Protein AF-A0A958MR58-F1 (afdb_monomer_lite)

Structure (mmCIF, N/CA/C/O backbone):
data_AF-A0A958MR58-F1
#
_entry.id   AF-A0A958MR58-F1
#
loop_
_atom_site.group_PDB
_atom_site.id
_atom_site.type_symbol
_atom_site.label_atom_id
_atom_site.label_alt_id
_atom_site.label_comp_id
_atom_site.label_asym_id
_atom_site.label_entity_id
_atom_site.label_seq_id
_atom_site.pdbx_PDB_ins_code
_atom_site.Cartn_x
_atom_site.Cartn_y
_atom_site.Cartn_z
_atom_site.occupancy
_atom_site.B_iso_or_equiv
_atom_site.auth_seq_id
_atom_site.auth_comp_id
_atom_site.auth_asym_id
_atom_site.auth_atom_id
_atom_site.pdbx_PDB_model_num
ATOM 1 N N . LEU A 1 1 ? 13.802 -18.047 0.189 1.00 39.25 1 LEU A N 1
ATOM 2 C CA . LEU A 1 1 ? 14.130 -18.225 -1.242 1.00 39.25 1 LEU A CA 1
ATOM 3 C C . LEU A 1 1 ? 13.463 -17.085 -2.000 1.00 39.25 1 LEU A C 1
ATOM 5 O O . LEU A 1 1 ? 12.249 -16.976 -1.945 1.00 39.25 1 LEU A O 1
ATOM 9 N N . LEU A 1 2 ? 14.264 -16.169 -2.549 1.00 47.69 2 LEU A N 1
ATOM 10 C CA . LEU A 1 2 ? 13.873 -14.839 -3.054 1.00 47.69 2 LEU A CA 1
ATOM 11 C C . LEU A 1 2 ? 13.863 -14.792 -4.596 1.00 47.69 2 LEU A C 1
ATOM 13 O O . LEU A 1 2 ? 14.308 -13.812 -5.177 1.00 47.69 2 LEU A O 1
ATOM 17 N N . ALA A 1 3 ? 13.457 -15.868 -5.277 1.00 45.81 3 ALA A N 1
ATOM 18 C CA . ALA A 1 3 ? 13.687 -15.947 -6.726 1.00 45.81 3 ALA A CA 1
ATOM 19 C C . ALA A 1 3 ? 12.563 -16.558 -7.575 1.00 45.81 3 ALA A C 1
ATOM 21 O O . ALA A 1 3 ? 12.649 -16.470 -8.793 1.00 45.81 3 ALA A O 1
ATOM 22 N N . ASP A 1 4 ? 11.507 -17.131 -6.993 1.00 48.41 4 ASP A N 1
ATOM 23 C CA . ASP A 1 4 ? 10.506 -17.858 -7.798 1.00 48.41 4 ASP A CA 1
ATOM 24 C C . ASP A 1 4 ? 9.284 -17.020 -8.217 1.00 48.41 4 ASP A C 1
ATOM 26 O O . ASP A 1 4 ? 8.471 -17.471 -9.020 1.00 48.41 4 ASP A O 1
ATOM 30 N N . GLY A 1 5 ? 9.134 -15.796 -7.696 1.00 53.50 5 GLY A N 1
ATOM 31 C CA . GLY A 1 5 ? 7.933 -14.972 -7.916 1.00 53.50 5 GLY A CA 1
ATOM 32 C C . GLY A 1 5 ? 8.137 -13.696 -8.733 1.00 53.50 5 GLY A C 1
ATOM 33 O O . GLY A 1 5 ? 7.160 -13.094 -9.185 1.00 53.50 5 GLY A O 1
ATOM 34 N N . GLU A 1 6 ? 9.379 -13.252 -8.930 1.00 59.28 6 GLU A N 1
ATOM 35 C CA . GLU A 1 6 ? 9.634 -11.986 -9.613 1.00 59.28 6 GLU A CA 1
ATOM 36 C C . GLU A 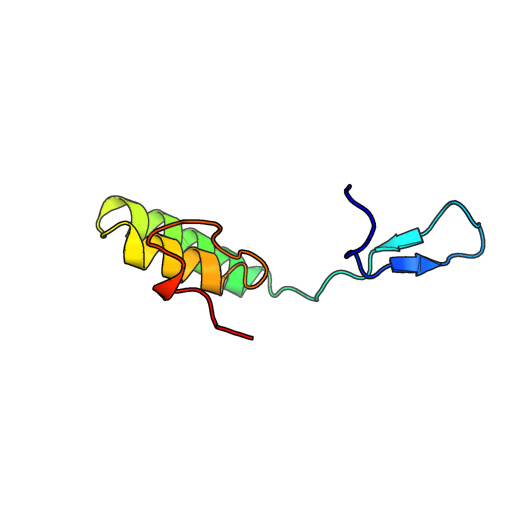1 6 ? 9.560 -12.177 -11.128 1.00 59.28 6 GLU A C 1
ATOM 38 O O . GLU A 1 6 ? 10.317 -12.934 -11.731 1.00 59.28 6 GLU A O 1
ATOM 43 N N . LYS A 1 7 ? 8.631 -11.466 -11.773 1.00 68.12 7 LYS A N 1
ATOM 44 C CA . LYS A 1 7 ? 8.545 -11.435 -13.235 1.00 68.12 7 LYS A CA 1
ATOM 45 C C . LYS A 1 7 ? 9.807 -10.760 -13.764 1.00 68.12 7 LYS A C 1
ATOM 47 O O . LYS A 1 7 ? 9.917 -9.540 -13.706 1.00 68.12 7 LYS A O 1
ATOM 52 N N . THR A 1 8 ? 10.749 -11.523 -14.298 1.00 79.44 8 THR A N 1
ATOM 53 C CA . THR A 1 8 ? 11.964 -10.996 -14.929 1.00 79.44 8 THR A CA 1
ATOM 54 C C . THR A 1 8 ? 11.959 -11.276 -16.431 1.00 79.44 8 THR A C 1
ATOM 56 O O . THR A 1 8 ? 11.258 -12.162 -16.924 1.00 79.44 8 THR A O 1
ATOM 59 N N . ARG A 1 9 ? 12.698 -10.471 -17.200 1.00 81.69 9 ARG A N 1
ATOM 60 C CA . ARG A 1 9 ? 12.946 -10.697 -18.628 1.00 81.69 9 ARG A CA 1
ATOM 61 C C . ARG A 1 9 ? 14.447 -10.892 -18.848 1.00 81.69 9 ARG A C 1
ATOM 63 O O . ARG A 1 9 ? 15.216 -10.069 -18.344 1.00 81.69 9 ARG A O 1
ATOM 70 N N . PRO A 1 10 ? 14.874 -11.920 -19.599 1.00 82.94 10 PRO A N 1
ATOM 71 C CA . PRO A 1 10 ? 16.287 -12.110 -19.898 1.00 82.94 10 PRO A CA 1
ATOM 72 C C . PRO A 1 10 ? 16.835 -10.947 -20.733 1.00 82.94 10 PRO A C 1
ATOM 74 O O . PRO A 1 10 ? 16.102 -10.293 -21.485 1.00 82.94 10 PRO A O 1
ATOM 77 N N . THR A 1 11 ? 18.131 -10.689 -20.590 1.00 86.00 11 THR A N 1
ATOM 78 C CA . THR A 1 11 ? 18.896 -9.837 -21.509 1.00 86.00 11 THR A CA 1
ATOM 79 C C . THR A 1 11 ? 19.766 -10.705 -22.419 1.00 86.00 11 THR A C 1
ATOM 81 O O . THR A 1 11 ? 19.686 -11.930 -22.381 1.00 86.00 11 THR A O 1
ATOM 84 N N . TYR A 1 12 ? 20.626 -10.078 -23.222 1.00 88.81 12 TYR A N 1
ATOM 85 C CA . TYR A 1 12 ? 21.639 -10.781 -24.012 1.00 88.81 12 TYR A CA 1
ATOM 86 C C . TYR A 1 12 ? 22.665 -11.542 -23.153 1.00 88.81 12 TYR A C 1
ATOM 88 O O . TYR A 1 12 ? 23.380 -12.388 -23.680 1.00 88.81 12 TYR A O 1
ATOM 96 N N . HIS A 1 13 ? 22.763 -11.243 -21.851 1.00 86.19 13 HIS A N 1
ATOM 97 C CA . HIS A 1 13 ? 23.678 -11.914 -20.935 1.00 86.19 13 HIS A CA 1
ATOM 98 C C . HIS A 1 13 ? 22.914 -12.747 -19.899 1.00 86.19 13 HIS A C 1
ATOM 100 O O . HIS A 1 13 ? 22.046 -12.233 -19.198 1.00 86.19 13 HIS A O 1
ATOM 106 N N . GLU A 1 14 ? 23.286 -14.021 -19.758 1.00 79.94 14 GLU A N 1
ATOM 107 C CA . GLU A 1 14 ? 22.573 -15.027 -18.949 1.00 79.94 14 GLU A CA 1
ATOM 108 C C . GLU A 1 14 ? 22.468 -14.687 -17.456 1.00 79.94 14 GLU A C 1
ATOM 110 O O . GLU A 1 14 ? 21.563 -15.154 -16.773 1.00 79.94 14 GLU A O 1
ATOM 115 N N . LYS A 1 15 ? 23.377 -13.853 -16.941 1.00 82.69 15 LYS A N 1
ATOM 116 C CA . LYS A 1 15 ? 23.387 -13.432 -15.532 1.00 82.69 15 LYS A CA 1
ATOM 117 C C . LYS A 1 15 ? 22.690 -12.096 -15.283 1.00 82.69 15 LYS A C 1
ATOM 119 O O . LYS A 1 15 ? 22.575 -11.683 -14.134 1.00 82.69 15 LYS A O 1
ATOM 124 N N . ILE A 1 16 ? 22.254 -11.404 -16.337 1.00 83.31 16 ILE A N 1
ATOM 125 C CA . ILE A 1 16 ? 21.615 -10.092 -16.232 1.00 83.31 16 ILE A CA 1
ATOM 126 C C . ILE A 1 16 ? 20.157 -10.235 -16.654 1.00 83.31 16 ILE A C 1
ATOM 128 O O . ILE A 1 16 ? 19.840 -10.541 -17.806 1.00 83.31 16 ILE A O 1
ATOM 132 N N . MET A 1 17 ? 19.260 -9.973 -15.711 1.00 86.19 17 MET A N 1
ATOM 133 C CA . MET A 1 17 ? 17.818 -9.996 -15.921 1.00 86.19 17 MET A CA 1
ATOM 134 C C . MET A 1 17 ? 17.235 -8.608 -15.658 1.00 86.19 17 MET A C 1
ATOM 136 O O . MET A 1 17 ? 17.689 -7.893 -14.767 1.00 86.19 17 MET A O 1
ATOM 140 N N . ILE A 1 18 ? 16.217 -8.222 -16.424 1.00 81.06 18 ILE A N 1
ATOM 141 C CA . ILE A 1 18 ? 15.460 -6.985 -16.205 1.00 81.06 18 ILE A CA 1
ATOM 142 C C . ILE A 1 18 ? 14.210 -7.335 -15.402 1.00 81.06 18 ILE A C 1
ATOM 144 O O . ILE A 1 18 ? 13.365 -8.096 -15.877 1.00 81.06 18 ILE A O 1
ATOM 148 N N . ALA A 1 19 ? 14.067 -6.763 -14.208 1.00 81.31 19 ALA A N 1
ATOM 149 C CA . ALA A 1 19 ? 12.854 -6.906 -13.412 1.00 81.31 19 ALA A CA 1
ATOM 150 C C . ALA A 1 19 ? 11.672 -6.209 -14.106 1.00 81.31 19 ALA A C 1
ATOM 152 O O . ALA A 1 19 ? 11.724 -5.021 -14.429 1.00 81.31 19 ALA A O 1
ATOM 153 N N . LYS A 1 20 ? 10.589 -6.950 -14.344 1.00 72.50 20 LYS A N 1
ATOM 154 C CA . LYS A 1 20 ? 9.320 -6.429 -14.852 1.00 72.50 20 LYS A CA 1
ATOM 155 C C . LYS A 1 20 ? 8.423 -6.110 -13.664 1.00 72.50 20 LYS A C 1
ATOM 157 O O . LYS A 1 20 ? 7.614 -6.929 -13.229 1.00 72.50 20 LYS A O 1
ATOM 162 N N . THR A 1 21 ? 8.562 -4.896 -13.155 1.00 73.19 21 THR A N 1
ATOM 163 C CA . THR A 1 21 ? 7.692 -4.371 -12.104 1.00 73.19 21 THR A CA 1
ATOM 164 C C . THR A 1 21 ? 6.342 -3.946 -12.681 1.00 73.19 21 THR A C 1
ATOM 166 O O . THR A 1 21 ? 6.200 -3.639 -13.871 1.00 73.19 21 THR A O 1
ATOM 169 N N . ARG A 1 22 ? 5.304 -3.964 -11.841 1.00 73.19 22 ARG A N 1
ATOM 170 C CA . ARG A 1 22 ? 4.010 -3.376 -12.200 1.00 73.19 22 ARG A CA 1
ATOM 171 C C . ARG A 1 22 ? 4.194 -1.866 -12.377 1.00 73.19 22 ARG A C 1
ATOM 173 O O . ARG A 1 22 ? 4.932 -1.253 -11.609 1.00 73.19 22 ARG A O 1
ATOM 180 N N . LYS A 1 23 ? 3.521 -1.262 -13.362 1.00 74.12 23 LYS A N 1
ATOM 181 C CA . LYS A 1 23 ? 3.410 0.201 -13.395 1.00 74.12 23 LYS A CA 1
ATOM 182 C C . LYS A 1 23 ? 2.6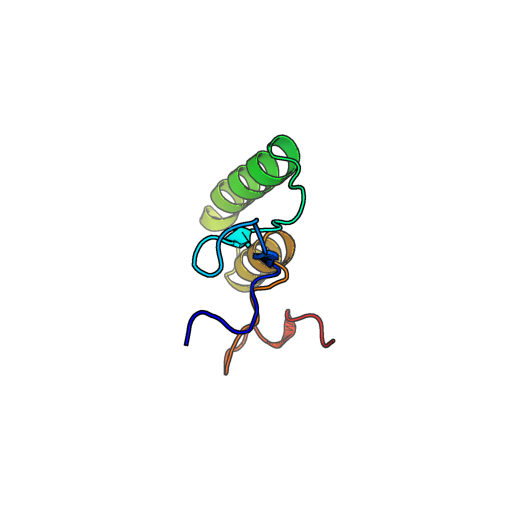07 0.624 -12.172 1.00 74.12 23 LYS A C 1
ATOM 184 O O . LYS A 1 23 ? 1.523 0.096 -11.940 1.00 74.12 23 LYS A O 1
ATOM 189 N N . ILE A 1 24 ? 3.189 1.512 -11.384 1.00 77.25 24 ILE A N 1
ATOM 190 C CA . ILE A 1 24 ? 2.582 2.078 -10.191 1.00 77.25 24 ILE A CA 1
ATOM 191 C C . ILE A 1 24 ? 2.319 3.544 -10.491 1.00 77.25 24 ILE A C 1
ATOM 193 O O . ILE A 1 24 ? 3.200 4.224 -11.017 1.00 77.25 24 ILE A O 1
ATOM 197 N N . ASP A 1 25 ? 1.120 4.005 -10.160 1.00 85.94 25 ASP A N 1
ATOM 198 C CA . ASP A 1 25 ? 0.838 5.428 -10.085 1.00 85.94 25 ASP A CA 1
ATOM 199 C C . ASP A 1 25 ? 1.403 5.959 -8.763 1.00 85.94 25 ASP A C 1
ATOM 201 O O . ASP A 1 25 ? 0.979 5.562 -7.675 1.00 85.94 25 ASP A O 1
ATOM 205 N N . VAL A 1 26 ? 2.456 6.768 -8.869 1.00 84.81 26 VAL A N 1
ATOM 206 C CA . VAL A 1 26 ? 3.202 7.262 -7.709 1.00 84.81 26 VAL A CA 1
ATOM 207 C C . VAL A 1 26 ? 2.358 8.245 -6.905 1.00 84.81 26 VAL A C 1
ATOM 209 O O . VAL A 1 26 ? 2.458 8.242 -5.681 1.00 84.81 26 VAL A O 1
ATOM 212 N N . GLU A 1 27 ? 1.518 9.045 -7.564 1.00 89.06 27 GLU A N 1
ATOM 213 C CA . GLU A 1 27 ? 0.668 10.032 -6.895 1.00 89.06 27 GLU A CA 1
ATOM 214 C C . GLU A 1 27 ? -0.416 9.320 -6.080 1.00 89.06 27 GLU A C 1
ATOM 216 O O . GLU A 1 27 ? -0.498 9.524 -4.869 1.00 89.06 27 GLU A O 1
ATOM 221 N N . ASP A 1 28 ? -1.136 8.377 -6.694 1.00 86.94 28 ASP A N 1
ATOM 222 C CA . ASP A 1 28 ? -2.171 7.577 -6.020 1.00 86.94 28 ASP A CA 1
ATOM 223 C C . ASP A 1 28 ? -1.610 6.755 -4.844 1.00 86.94 28 ASP A C 1
ATOM 225 O O . ASP A 1 28 ? -2.198 6.713 -3.760 1.00 86.94 28 ASP A O 1
ATOM 229 N N . ILE A 1 29 ? -0.439 6.122 -5.004 1.00 86.69 29 ILE A N 1
ATOM 230 C CA . ILE A 1 29 ? 0.185 5.389 -3.891 1.00 86.69 29 ILE A CA 1
ATOM 231 C C . ILE A 1 29 ? 0.667 6.339 -2.793 1.00 86.69 29 ILE A C 1
ATOM 233 O O . ILE A 1 29 ? 0.498 6.024 -1.613 1.00 86.69 29 ILE A O 1
ATOM 237 N N . SER A 1 30 ? 1.248 7.484 -3.147 1.00 88.06 30 SER A N 1
ATOM 238 C CA . SER A 1 30 ? 1.701 8.477 -2.170 1.00 88.06 30 SER A CA 1
ATOM 239 C C . SER A 1 30 ? 0.535 8.997 -1.328 1.00 88.06 30 SER A C 1
ATOM 241 O O . SER A 1 30 ? 0.624 9.014 -0.099 1.00 88.06 30 SER A O 1
ATOM 243 N N . GLU A 1 31 ? -0.597 9.317 -1.961 1.00 89.81 31 GLU A N 1
ATOM 244 C CA . GLU A 1 31 ? -1.817 9.723 -1.258 1.00 89.81 31 GLU A CA 1
ATOM 245 C C . GLU A 1 31 ? -2.341 8.620 -0.338 1.00 89.81 31 GLU A C 1
ATOM 247 O O . GLU A 1 31 ? -2.659 8.875 0.825 1.00 89.81 31 GLU A O 1
ATOM 252 N N . LYS A 1 32 ? -2.381 7.368 -0.805 1.00 86.62 32 LYS A N 1
ATOM 253 C CA . LYS A 1 32 ? -2.801 6.228 0.025 1.00 86.62 32 LYS A CA 1
ATOM 254 C C . LYS A 1 32 ? -1.886 6.011 1.230 1.00 86.62 32 LYS A C 1
ATOM 256 O O . LYS A 1 32 ? -2.384 5.706 2.312 1.00 86.62 32 LYS A O 1
ATOM 261 N N . ILE A 1 33 ? -0.574 6.196 1.077 1.00 87.38 33 ILE A N 1
ATOM 262 C CA . ILE A 1 33 ? 0.392 6.113 2.184 1.00 87.38 33 ILE A CA 1
ATOM 263 C C . ILE A 1 33 ? 0.198 7.278 3.162 1.00 87.38 33 ILE A C 1
ATOM 265 O O . ILE A 1 33 ? 0.184 7.059 4.373 1.00 87.38 33 ILE A O 1
ATOM 269 N N . ALA A 1 34 ? 0.009 8.502 2.667 1.00 88.31 34 ALA A N 1
ATOM 270 C CA . ALA A 1 34 ? -0.268 9.660 3.513 1.00 88.31 34 ALA A CA 1
ATOM 271 C C . ALA A 1 34 ? -1.561 9.461 4.326 1.00 88.31 34 ALA A C 1
ATOM 273 O O . ALA A 1 34 ? -1.570 9.657 5.546 1.00 88.31 34 ALA A O 1
ATOM 274 N N . ASN A 1 35 ? -2.616 8.965 3.675 1.00 86.31 35 ASN A N 1
ATOM 275 C CA . ASN A 1 35 ? -3.876 8.596 4.314 1.00 86.31 35 ASN A CA 1
ATOM 276 C C . ASN A 1 35 ? -3.676 7.497 5.365 1.00 86.31 35 ASN A C 1
ATOM 278 O O . ASN A 1 35 ? -4.174 7.626 6.482 1.00 86.31 35 ASN A O 1
ATOM 282 N N . LEU A 1 36 ? -2.896 6.454 5.062 1.00 85.81 36 LEU A N 1
ATOM 283 C CA . LEU A 1 36 ? -2.560 5.401 6.022 1.00 85.81 36 LEU A CA 1
ATOM 284 C C . LEU A 1 36 ? -1.877 5.972 7.275 1.00 85.81 36 LEU A C 1
ATOM 286 O O . LEU A 1 36 ? -2.276 5.636 8.390 1.00 85.81 36 LEU A O 1
ATOM 290 N N . CYS A 1 37 ? -0.895 6.862 7.113 1.00 84.31 37 CYS A N 1
ATOM 291 C CA . CYS A 1 37 ? -0.207 7.510 8.232 1.00 84.31 37 CYS A CA 1
ATOM 292 C C . CYS A 1 37 ? -1.161 8.341 9.100 1.00 84.31 37 CYS A C 1
ATOM 294 O O . CYS A 1 37 ? -1.073 8.289 10.326 1.00 84.31 37 CYS A O 1
ATOM 296 N N . MET A 1 38 ? -2.097 9.069 8.484 1.00 82.56 38 MET A N 1
ATOM 297 C CA . MET A 1 38 ? -3.100 9.849 9.215 1.00 82.56 38 MET A CA 1
ATOM 298 C C . MET A 1 38 ? -4.099 8.969 9.977 1.00 82.56 38 MET A C 1
ATOM 300 O O . MET A 1 38 ? -4.474 9.285 11.109 1.00 82.56 38 MET A O 1
ATOM 304 N N . VAL A 1 39 ? -4.547 7.878 9.356 1.00 76.94 39 VAL A N 1
ATOM 305 C CA . VAL A 1 39 ? -5.557 6.964 9.906 1.00 76.94 39 VAL A CA 1
ATOM 306 C C . VAL A 1 39 ? -4.971 6.108 11.032 1.00 76.94 39 VAL A C 1
ATOM 308 O O . VAL A 1 39 ? -5.640 5.884 12.042 1.00 76.94 39 VAL A O 1
ATOM 311 N N . ASN A 1 40 ? -3.699 5.709 10.927 1.00 73.56 40 ASN A N 1
ATOM 312 C CA . ASN A 1 40 ? -3.014 4.878 11.922 1.00 73.56 40 ASN A CA 1
ATOM 313 C C . ASN A 1 40 ? -3.013 5.487 13.338 1.00 73.56 40 ASN A C 1
ATOM 315 O O . ASN A 1 40 ? -2.996 4.759 14.324 1.00 73.56 40 ASN A O 1
ATOM 319 N N . SER A 1 41 ? -3.076 6.815 13.467 1.00 70.00 41 SER A N 1
ATOM 320 C CA . SER A 1 41 ? -3.125 7.475 14.778 1.00 70.00 41 SER A CA 1
ATOM 321 C C . SER A 1 41 ? -4.502 7.450 15.455 1.00 70.00 41 SER A C 1
ATOM 323 O O . SER A 1 41 ? -4.586 7.782 16.635 1.00 70.00 41 SER A O 1
ATOM 325 N N . LYS A 1 42 ? -5.586 7.117 14.739 1.00 66.69 42 LYS A N 1
ATOM 326 C CA . LYS A 1 42 ? -6.969 7.280 15.234 1.00 66.69 42 LYS A CA 1
ATOM 327 C C . LYS A 1 42 ? -7.817 6.008 15.196 1.00 66.69 42 LYS A C 1
ATOM 329 O O . LYS A 1 42 ? -8.911 6.004 15.754 1.00 66.69 42 LYS A O 1
ATOM 334 N N . VAL A 1 43 ? -7.352 4.955 14.528 1.00 70.56 43 VAL A N 1
ATOM 335 C CA . VAL A 1 43 ? -8.216 3.865 14.062 1.00 70.56 43 VAL A CA 1
ATOM 336 C C . VAL A 1 43 ? -7.756 2.486 14.545 1.00 70.56 43 VAL A C 1
ATOM 338 O O . VAL A 1 43 ? -6.606 2.270 14.915 1.00 70.56 43 VAL A O 1
ATOM 341 N N . GLN A 1 44 ? -8.697 1.538 14.568 1.00 78.50 44 GLN A N 1
ATOM 342 C CA . GLN A 1 44 ? -8.473 0.137 14.911 1.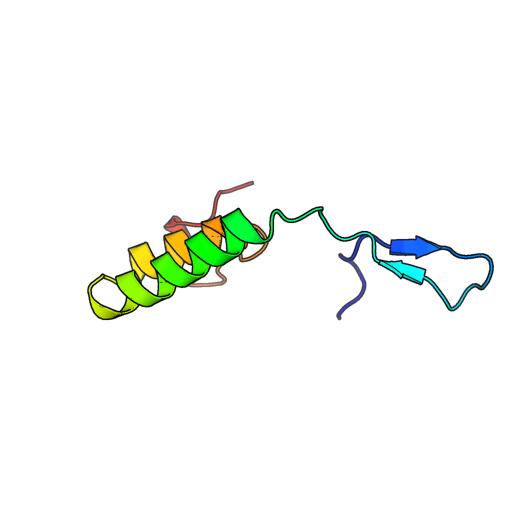00 78.50 44 GLN A CA 1
ATOM 343 C C . GLN A 1 44 ? -7.493 -0.548 13.942 1.00 78.50 44 GLN A C 1
ATOM 345 O O . GLN A 1 44 ? -7.554 -0.371 12.727 1.00 78.50 44 GLN A O 1
ATOM 350 N N . ASN A 1 45 ? -6.658 -1.440 14.480 1.00 81.88 45 ASN A N 1
ATOM 351 C CA . ASN A 1 45 ? -5.650 -2.194 13.721 1.00 81.88 45 ASN A CA 1
ATOM 352 C C . ASN A 1 45 ? -6.209 -2.947 12.493 1.00 81.88 45 ASN A C 1
ATOM 354 O O . ASN A 1 45 ? -5.479 -3.190 11.540 1.00 81.88 45 ASN A O 1
ATOM 358 N N . LEU A 1 46 ? -7.490 -3.336 12.508 1.00 82.31 46 LEU A N 1
ATOM 359 C CA . LEU A 1 46 ? -8.147 -4.005 11.376 1.00 82.31 46 LEU A CA 1
ATOM 360 C C . LEU A 1 46 ? -8.243 -3.103 10.138 1.00 82.31 46 LEU A C 1
ATOM 362 O O . LEU A 1 46 ? -7.900 -3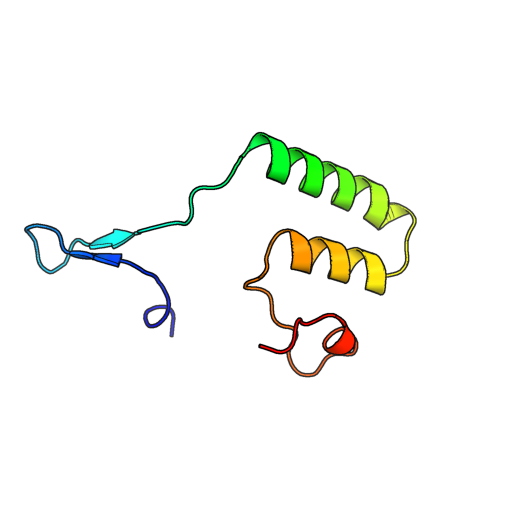.539 9.045 1.00 82.31 46 LEU A O 1
ATOM 366 N N . GLU A 1 47 ? -8.655 -1.847 10.299 1.00 81.25 47 GLU A N 1
ATOM 367 C CA . GLU A 1 47 ? -8.770 -0.903 9.179 1.00 81.25 47 GLU A CA 1
ATOM 368 C C . GLU A 1 47 ? -7.393 -0.510 8.634 1.00 81.25 47 GLU A C 1
ATOM 370 O O . GLU A 1 47 ? -7.208 -0.453 7.420 1.00 81.25 47 GLU A O 1
ATOM 375 N N . VAL A 1 48 ? -6.397 -0.343 9.510 1.00 85.00 48 VAL A N 1
ATOM 376 C CA . VAL A 1 48 ? -5.003 -0.096 9.102 1.00 85.00 48 VAL A CA 1
ATOM 377 C C . VAL A 1 48 ? -4.490 -1.239 8.226 1.00 85.00 48 VAL A C 1
ATOM 379 O O . VAL A 1 48 ? -3.958 -1.009 7.141 1.00 85.00 48 VAL A O 1
ATOM 382 N N . VAL A 1 49 ? -4.699 -2.486 8.654 1.00 85.94 49 VAL A N 1
ATOM 383 C CA . VAL A 1 49 ? -4.273 -3.656 7.880 1.00 85.94 49 VAL A CA 1
ATOM 384 C C . VAL A 1 49 ? -5.073 -3.797 6.580 1.00 85.94 49 VAL A C 1
ATOM 386 O O . VAL A 1 49 ? -4.503 -4.190 5.564 1.00 85.94 49 VAL A O 1
ATOM 389 N N . SER A 1 50 ? -6.349 -3.406 6.559 1.00 83.75 50 SER A N 1
ATOM 390 C CA . SER A 1 50 ? -7.145 -3.350 5.327 1.00 83.75 50 SER A CA 1
ATOM 391 C C . SER A 1 50 ? -6.566 -2.359 4.311 1.00 83.75 50 SER A C 1
ATOM 393 O O . SER A 1 50 ? -6.441 -2.687 3.132 1.00 83.75 50 SER A O 1
ATOM 395 N N . LEU A 1 51 ? -6.168 -1.161 4.751 1.00 84.62 51 LEU A N 1
ATOM 396 C CA . LEU A 1 51 ? -5.548 -0.151 3.886 1.00 84.62 51 LEU A CA 1
ATOM 397 C C . LEU A 1 51 ? -4.182 -0.612 3.359 1.00 84.62 51 LEU A C 1
ATOM 399 O O . LEU A 1 51 ? -3.886 -0.451 2.176 1.00 84.62 51 LEU A O 1
ATOM 403 N N . ILE A 1 52 ? -3.369 -1.254 4.204 1.00 86.81 52 ILE A N 1
ATOM 404 C CA . ILE A 1 52 ? -2.085 -1.837 3.784 1.00 86.81 52 ILE A CA 1
ATOM 405 C C . ILE A 1 52 ? -2.304 -2.869 2.675 1.00 86.81 52 ILE A C 1
ATOM 407 O O . ILE A 1 52 ? -1.605 -2.833 1.663 1.00 86.81 52 ILE A O 1
ATOM 411 N 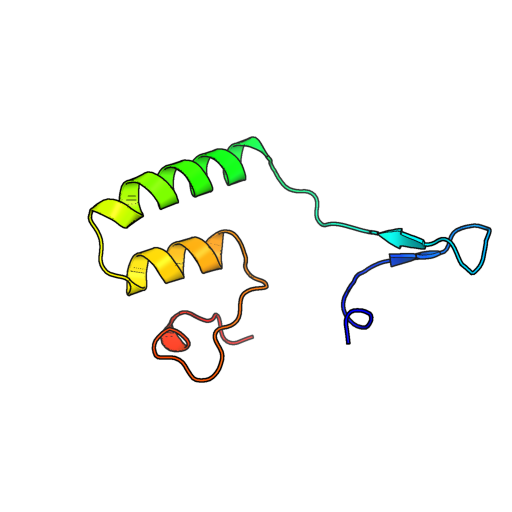N . LYS A 1 53 ? -3.307 -3.741 2.822 1.00 85.56 53 LYS A N 1
ATOM 412 C CA . LYS A 1 53 ? -3.655 -4.753 1.813 1.00 85.56 53 LYS A CA 1
ATOM 413 C C . LYS A 1 53 ? -4.164 -4.147 0.504 1.00 85.56 53 LYS A C 1
ATOM 415 O O . LYS A 1 53 ? -3.918 -4.711 -0.557 1.00 85.56 53 LYS A O 1
ATOM 420 N N . GLN A 1 54 ? -4.813 -2.980 0.542 1.00 82.56 54 GLN A N 1
ATOM 421 C CA . GLN A 1 54 ? -5.193 -2.250 -0.676 1.00 82.56 54 GLN A CA 1
ATOM 422 C C . GLN A 1 54 ? -3.977 -1.691 -1.429 1.00 82.56 54 GLN A C 1
ATOM 424 O O . GLN A 1 54 ? -3.941 -1.731 -2.658 1.00 82.56 54 GLN A O 1
ATOM 429 N N . ILE A 1 55 ? -2.971 -1.182 -0.712 1.00 84.31 55 ILE A N 1
ATOM 430 C CA . ILE A 1 55 ? -1.735 -0.654 -1.317 1.00 84.31 55 ILE A CA 1
ATOM 431 C C . ILE A 1 55 ? -0.866 -1.810 -1.849 1.00 84.31 55 ILE A C 1
ATOM 433 O O . ILE A 1 55 ? -0.327 -1.762 -2.966 1.00 84.31 55 ILE A O 1
ATOM 437 N N . LEU A 1 56 ? -0.756 -2.873 -1.052 1.00 82.31 56 LEU A N 1
ATOM 438 C CA . LEU A 1 56 ? 0.049 -4.061 -1.308 1.00 82.31 56 LEU A CA 1
ATOM 439 C C . LEU A 1 56 ? -0.845 -5.309 -1.392 1.00 82.31 56 LEU A C 1
ATOM 441 O O . LEU A 1 56 ? -0.931 -6.063 -0.430 1.00 82.31 56 LEU A O 1
ATOM 445 N N . PRO A 1 57 ? -1.451 -5.593 -2.557 1.00 75.62 57 PRO A N 1
ATOM 446 C CA . PRO A 1 57 ? -2.278 -6.789 -2.746 1.00 75.62 57 PRO A CA 1
ATOM 447 C C . PRO A 1 57 ? -1.482 -8.105 -2.684 1.00 75.62 57 PRO A C 1
ATOM 449 O O . PRO A 1 57 ? -2.064 -9.176 -2.577 1.00 75.62 57 PRO A O 1
ATOM 452 N N . GLU A 1 58 ? -0.150 -8.033 -2.759 1.00 77.19 58 GLU A N 1
ATOM 453 C CA . GLU A 1 58 ? 0.768 -9.165 -2.552 1.00 77.19 58 GLU A CA 1
ATOM 454 C C . GLU A 1 58 ? 0.901 -9.529 -1.057 1.00 77.19 58 GLU A C 1
ATOM 456 O O . GLU A 1 58 ? 1.428 -10.585 -0.712 1.00 77.19 58 GLU A O 1
ATOM 461 N N . TYR A 1 59 ? 0.466 -8.645 -0.151 1.00 82.56 59 TYR A N 1
ATOM 462 C CA . TYR A 1 59 ? 0.569 -8.852 1.288 1.00 82.56 59 TYR A CA 1
ATOM 463 C C . TYR A 1 59 ? -0.559 -9.764 1.776 1.00 82.56 59 TYR A C 1
ATOM 465 O O . TYR A 1 59 ? -1.688 -9.321 1.975 1.00 82.56 59 TYR A O 1
ATOM 473 N N . ILE A 1 60 ? -0.224 -11.034 1.996 1.00 80.69 60 ILE A N 1
ATOM 474 C CA . ILE A 1 60 ? -1.130 -12.048 2.544 1.00 80.69 60 ILE A CA 1
ATOM 475 C C . ILE A 1 60 ? -0.773 -12.264 4.015 1.00 80.69 60 ILE A C 1
ATOM 477 O O . ILE A 1 60 ? 0.395 -12.471 4.358 1.00 80.69 60 ILE A O 1
ATOM 481 N N . SER A 1 61 ? -1.761 -12.192 4.907 1.00 83.44 61 SER A N 1
ATOM 482 C CA . SER A 1 61 ? -1.543 -12.505 6.321 1.00 83.44 61 SER A CA 1
ATOM 483 C C . SER A 1 61 ? -1.398 -14.011 6.519 1.00 83.44 61 SER A C 1
ATOM 485 O O . SER A 1 61 ? -2.073 -14.797 5.866 1.00 83.44 61 SER A O 1
ATOM 487 N N . ASN A 1 62 ? -0.500 -14.418 7.416 1.00 79.56 62 ASN A N 1
ATOM 488 C CA . ASN A 1 62 ? -0.202 -15.829 7.647 1.00 79.56 62 ASN A CA 1
ATOM 489 C C . ASN A 1 62 ? -0.346 -16.160 9.138 1.00 79.56 62 ASN A C 1
ATOM 491 O O . ASN A 1 62 ? 0.375 -15.604 9.969 1.00 79.56 62 ASN A O 1
ATOM 495 N N . ASN A 1 63 ? -1.303 -17.025 9.459 1.00 74.19 63 ASN A N 1
ATOM 496 C CA . ASN A 1 63 ? -1.775 -17.388 10.795 1.00 74.19 63 ASN A CA 1
ATOM 497 C C . ASN A 1 63 ? -2.126 -16.183 11.689 1.00 74.19 63 ASN A C 1
ATOM 499 O O . ASN A 1 63 ? -1.622 -16.043 12.806 1.00 74.19 63 ASN A O 1
ATOM 503 N N . SER A 1 64 ? -2.954 -15.265 11.183 1.00 81.00 64 SER A N 1
ATOM 504 C CA . SER A 1 64 ? -3.291 -14.019 11.886 1.00 81.00 64 SER A CA 1
ATOM 505 C C . SER A 1 64 ? -4.765 -13.636 11.777 1.00 81.00 64 SER A C 1
ATOM 507 O O . SER A 1 64 ? -5.425 -13.896 10.778 1.00 81.00 64 SER A O 1
ATOM 509 N N . LYS A 1 65 ? -5.275 -12.899 12.775 1.00 82.62 65 LYS A N 1
ATOM 510 C CA . LYS A 1 65 ? -6.655 -12.369 12.812 1.00 82.62 65 LYS A CA 1
ATOM 511 C C . LYS A 1 65 ? -7.028 -11.478 11.619 1.00 82.62 65 LYS A C 1
ATOM 513 O O . LYS A 1 65 ? -8.199 -11.173 11.430 1.00 82.62 65 LYS A O 1
ATOM 518 N N . PHE A 1 66 ? -6.040 -11.030 10.847 1.00 84.12 66 PHE A N 1
ATOM 519 C CA . PHE A 1 66 ? -6.229 -10.205 9.657 1.00 84.12 66 PHE A CA 1
ATOM 520 C C . PHE A 1 66 ? -6.428 -11.018 8.375 1.00 84.12 66 PHE A C 1
ATOM 522 O O . PHE A 1 66 ? -6.698 -10.417 7.337 1.00 84.12 66 PHE A O 1
ATOM 529 N N . GLU A 1 67 ? -6.335 -12.350 8.427 1.00 82.00 67 GLU A N 1
ATOM 530 C CA . GLU A 1 67 ? -6.651 -13.236 7.295 1.00 82.00 67 GLU A CA 1
ATOM 531 C C . GLU A 1 67 ? -8.060 -13.027 6.750 1.00 82.00 67 GLU A C 1
ATOM 533 O O . GLU A 1 67 ? -8.301 -13.171 5.558 1.00 82.00 67 GLU A O 1
ATOM 538 N N . VAL A 1 68 ? -8.989 -12.596 7.605 1.00 82.62 68 VAL A N 1
ATOM 539 C CA . VAL A 1 68 ? -10.354 -12.230 7.198 1.00 82.62 68 VAL A CA 1
ATOM 540 C C . VAL A 1 68 ? -10.392 -11.081 6.183 1.00 82.62 68 VAL A C 1
ATOM 542 O O . VAL A 1 68 ? -11.385 -10.919 5.485 1.00 82.62 68 VAL A O 1
ATOM 545 N N . LEU A 1 69 ? -9.322 -10.283 6.112 1.00 80.44 69 LEU A N 1
ATOM 546 C CA . LEU A 1 69 ? -9.152 -9.176 5.171 1.00 80.44 69 LEU A CA 1
ATOM 547 C C . LEU A 1 69 ? -8.358 -9.587 3.924 1.00 80.44 69 LEU A C 1
ATOM 549 O O . LEU A 1 69 ? -8.211 -8.778 3.009 1.00 80.44 69 LEU A O 1
ATOM 553 N N . ASP A 1 70 ? -7.798 -10.801 3.888 1.00 80.62 70 ASP A N 1
ATOM 554 C CA . ASP A 1 70 ? -7.174 -11.315 2.674 1.00 80.62 70 ASP A CA 1
ATOM 555 C C . ASP A 1 70 ? -8.261 -11.641 1.655 1.00 80.62 70 ASP A C 1
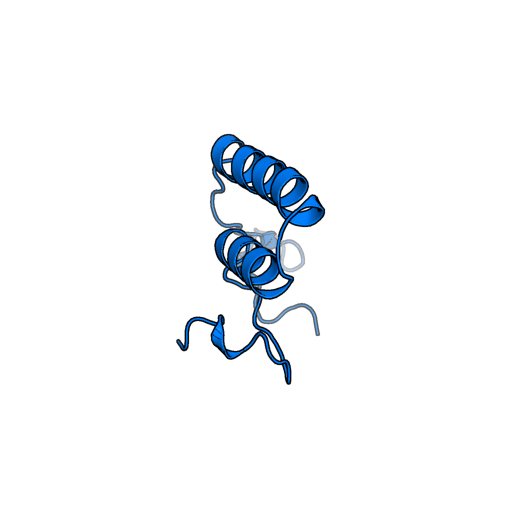ATOM 557 O O . ASP A 1 70 ? -9.212 -12.376 1.927 1.00 80.62 70 ASP A O 1
ATOM 561 N N . SER A 1 71 ? -8.118 -11.093 0.450 1.00 66.88 71 SER A N 1
ATOM 562 C CA . SER A 1 71 ? -8.956 -11.510 -0.668 1.00 66.88 71 SER A CA 1
ATOM 563 C C . SER A 1 71 ? -8.591 -12.956 -1.000 1.00 66.88 71 SER A C 1
ATOM 565 O O . SER A 1 71 ? -7.508 -13.208 -1.531 1.00 66.88 71 SER A O 1
ATOM 567 N N . LYS A 1 72 ? -9.464 -13.913 -0.647 1.00 56.06 72 LYS A N 1
ATOM 568 C CA . LYS A 1 72 ? -9.319 -15.311 -1.075 1.00 56.06 72 LYS A CA 1
ATOM 569 C C . LYS A 1 72 ? -9.273 -15.326 -2.598 1.00 56.06 72 LYS A C 1
ATOM 571 O O . LYS A 1 72 ? -10.234 -14.922 -3.250 1.00 56.06 72 LYS A O 1
ATOM 576 N N . LYS A 1 73 ? -8.126 -15.727 -3.127 1.00 47.16 73 LYS A N 1
ATOM 577 C CA . LYS A 1 73 ? -7.927 -15.959 -4.550 1.00 47.16 73 LYS A CA 1
ATOM 578 C C . LYS A 1 73 ? -8.617 -17.247 -4.979 1.00 47.16 73 LYS A C 1
ATOM 580 O O . LYS A 1 73 ? -8.651 -18.183 -4.148 1.00 47.16 73 LYS A O 1
#

Sequence (73 aa):
LLADGEKTRPTYHEKIMIAKTRKIDVEDISEKIANLCMVNSKVQNLEVVSLIKQILPEYISNNSKFEVLDSKK

pLDDT: mean 77.86, std 11.38, range [39.25, 89.81]

Secondary structure (DSSP, 8-state):
--SSS--EEE-SSTT-EEE-PPP--HHHHHHHHHHHHHHHTTS-HHHHHHHHHHH-TT---SSSTTGGGS---

Radius of gyration: 16.44 Å; chains: 1; bounding box: 34×28×39 Å

Foldseek 3Di:
DPPDPFDWDDDPDPVDIHTDDDDDDPVVLVVLVVVLVVAVVPDDPQVSVLSVCVSPVVDADDPDPNNVSNDDD